Protein AF-A0A7C3MZS4-F1 (afdb_monomer_lite)

Radius of gyration: 23.37 Å; chains: 1; bounding box: 50×41×63 Å

Foldseek 3Di:
DDDDDDDPPDPPDDPVVVVVVVVVVVVLLVLLVVLQVVLVVLVVVLVVLVVVQVCCCPVVVHHDPCSVVVNVVSVVVSCVSVVSNCVSVVVPPDPVVVLVPDDPVVNVVVVVVVVVVVVVVLVVQLVVLVVQLVCLVVVQAFPPDPVTDRCNVVSVCSNVVSPVVD

Structure (mmCIF, N/CA/C/O backbone):
data_AF-A0A7C3MZS4-F1
#
_entry.id   AF-A0A7C3MZS4-F1
#
loop_
_atom_site.group_PDB
_atom_site.id
_atom_site.type_symbol
_atom_site.label_atom_id
_atom_site.label_alt_id
_atom_site.label_comp_id
_atom_site.label_asym_id
_atom_site.label_entity_id
_atom_site.label_seq_id
_atom_site.pdbx_PDB_ins_code
_atom_site.Cartn_x
_atom_site.Cartn_y
_atom_site.Cartn_z
_atom_site.occupancy
_atom_site.B_iso_or_equiv
_atom_site.auth_seq_id
_atom_site.auth_comp_id
_atom_site.auth_asym_id
_atom_site.auth_atom_id
_atom_site.pdbx_PDB_model_num
ATOM 1 N N . MET A 1 1 ? -0.232 19.155 21.901 1.00 41.62 1 MET A N 1
ATOM 2 C CA . MET A 1 1 ? -0.809 18.191 20.931 1.00 41.62 1 MET A CA 1
ATOM 3 C C . MET A 1 1 ? -1.477 17.060 21.716 1.00 41.62 1 MET A C 1
ATOM 5 O O . MET A 1 1 ? -0.810 16.169 22.199 1.00 41.62 1 MET A O 1
ATOM 9 N N . LYS A 1 2 ? -2.671 17.309 22.260 1.00 39.03 2 LYS A N 1
ATOM 10 C CA . LYS A 1 2 ? -4.017 16.991 21.729 1.00 39.03 2 LYS A CA 1
ATOM 11 C C . LYS A 1 2 ? -4.459 15.523 21.903 1.00 39.03 2 LYS A C 1
ATOM 13 O O . LYS A 1 2 ? -4.843 14.864 20.950 1.00 39.03 2 LYS A O 1
ATOM 18 N N . ASN A 1 3 ? -4.449 15.064 23.157 1.00 45.62 3 ASN A N 1
ATOM 19 C CA . ASN A 1 3 ? -5.594 14.513 23.906 1.00 45.62 3 ASN A CA 1
ATOM 20 C C . ASN A 1 3 ? -6.749 13.905 23.065 1.00 45.62 3 ASN A C 1
ATOM 22 O O . ASN A 1 3 ? -7.893 14.367 23.116 1.00 45.62 3 ASN A O 1
ATOM 26 N N . ARG A 1 4 ? -6.458 12.877 22.257 1.00 51.56 4 ARG A N 1
ATOM 27 C CA . ARG A 1 4 ? -7.476 12.087 21.553 1.00 51.56 4 ARG A CA 1
ATOM 28 C C . ARG A 1 4 ? -7.897 10.951 22.477 1.00 51.56 4 ARG A C 1
ATOM 30 O O . ARG A 1 4 ? -7.119 10.052 22.763 1.00 51.56 4 ARG A O 1
ATOM 37 N N . LYS A 1 5 ? -9.120 11.083 22.991 1.00 47.00 5 LYS A N 1
ATOM 38 C CA . LYS A 1 5 ? -9.872 10.147 23.835 1.00 47.00 5 LYS A CA 1
ATOM 39 C C . LYS A 1 5 ? -9.427 8.691 23.623 1.00 47.00 5 LYS A C 1
ATOM 41 O O . LYS A 1 5 ? -9.928 8.028 22.719 1.00 47.00 5 LYS A O 1
ATOM 46 N N . ARG A 1 6 ? -8.511 8.215 24.482 1.00 55.06 6 ARG A N 1
ATOM 47 C CA . ARG A 1 6 ? -8.247 6.787 24.707 1.00 55.06 6 ARG A CA 1
ATOM 48 C C . ARG A 1 6 ? -9.610 6.119 24.844 1.00 55.06 6 ARG A C 1
ATOM 50 O O . ARG A 1 6 ? -10.407 6.560 25.678 1.00 55.06 6 ARG A O 1
ATOM 57 N N . GLY A 1 7 ? -9.904 5.146 23.977 1.00 52.03 7 GLY A N 1
ATOM 58 C CA . GLY A 1 7 ? -11.135 4.362 24.052 1.00 52.03 7 GLY A CA 1
ATOM 59 C C . GLY A 1 7 ? -11.366 3.984 25.510 1.00 52.03 7 GLY A C 1
ATOM 60 O O . GLY A 1 7 ? -10.438 3.523 26.173 1.00 52.03 7 GLY A O 1
ATOM 61 N N . ARG A 1 8 ? -12.540 4.332 26.050 1.00 57.03 8 ARG A N 1
ATOM 62 C CA . ARG A 1 8 ? -12.857 4.149 27.469 1.00 57.03 8 ARG A CA 1
ATOM 63 C C . ARG A 1 8 ? -12.766 2.659 27.783 1.00 57.03 8 ARG A C 1
ATOM 65 O O . ARG A 1 8 ? -13.713 1.924 27.533 1.00 57.03 8 ARG A O 1
ATOM 72 N N . VAL A 1 9 ? -11.612 2.235 28.291 1.00 61.06 9 VAL A N 1
ATOM 73 C CA . VAL A 1 9 ? -11.380 0.872 28.766 1.00 61.06 9 VAL A CA 1
ATOM 74 C C . VAL A 1 9 ? -12.452 0.603 29.825 1.00 61.06 9 VAL A C 1
ATOM 76 O O . VAL A 1 9 ? -12.576 1.422 30.747 1.00 61.06 9 VAL A O 1
ATOM 79 N N . PRO A 1 10 ? -13.285 -0.442 29.680 1.00 60.91 10 PRO A N 1
ATOM 80 C CA . PRO A 1 10 ? -14.451 -0.599 30.532 1.00 60.91 10 PRO A CA 1
ATOM 81 C C . PRO A 1 10 ? -14.058 -0.686 32.021 1.00 60.91 10 PRO A C 1
ATOM 83 O O . PRO A 1 10 ? -12.964 -1.166 32.350 1.00 60.91 10 PRO A O 1
ATOM 86 N N . PRO A 1 11 ? -14.916 -0.195 32.941 1.00 66.69 11 PRO A N 1
ATOM 87 C CA . PRO A 1 11 ? -14.642 -0.115 34.381 1.00 66.69 11 PRO A CA 1
ATOM 88 C C . PRO A 1 11 ? -14.206 -1.426 35.050 1.00 66.69 11 PRO A C 1
ATOM 90 O O . PRO A 1 11 ? -13.618 -1.370 36.121 1.00 66.69 11 PRO A O 1
ATOM 93 N N . SER A 1 12 ? -14.470 -2.571 34.418 1.00 70.38 12 SER A N 1
ATOM 94 C CA . SER A 1 12 ? -14.309 -3.920 34.966 1.00 70.38 12 SER A CA 1
ATOM 95 C C . SER A 1 12 ? -12.867 -4.421 35.102 1.00 70.38 12 SER A C 1
ATOM 97 O O . SER A 1 12 ? -12.649 -5.381 35.829 1.00 70.38 12 SER A O 1
ATOM 99 N N . PHE A 1 13 ? -11.891 -3.804 34.427 1.00 69.12 13 PHE A N 1
ATOM 100 C CA . PHE A 1 13 ? -10.488 -4.250 34.460 1.00 69.12 13 PHE A CA 1
ATOM 101 C C . PHE A 1 13 ? -9.702 -3.680 35.650 1.00 69.12 13 PHE A C 1
ATOM 103 O O . PHE A 1 13 ? -9.795 -2.482 35.949 1.00 69.12 13 PHE A O 1
ATOM 110 N N . LEU A 1 14 ? -8.868 -4.519 36.273 1.00 80.44 14 LEU A N 1
ATOM 111 C CA . LEU A 1 14 ? -7.998 -4.160 37.397 1.00 80.44 14 LEU A CA 1
ATOM 112 C C . LEU A 1 14 ? -6.944 -3.111 36.980 1.00 80.44 14 LEU A C 1
ATOM 114 O O . LEU A 1 14 ? -6.534 -3.021 35.820 1.00 80.44 14 LEU A O 1
ATOM 118 N N . ARG A 1 15 ? -6.469 -2.287 37.932 1.00 78.56 15 ARG A N 1
ATOM 119 C CA . ARG A 1 15 ? -5.515 -1.180 37.654 1.00 78.56 15 ARG A CA 1
ATOM 120 C C . ARG A 1 15 ? -4.243 -1.635 36.924 1.00 78.56 15 ARG A C 1
ATOM 122 O O . ARG A 1 15 ? -3.716 -0.865 36.124 1.00 78.56 15 ARG A O 1
ATOM 129 N N . TRP A 1 16 ? -3.761 -2.848 37.191 1.00 75.75 16 TRP A N 1
ATOM 130 C CA . TRP A 1 16 ? -2.530 -3.389 36.607 1.00 75.75 16 TRP A CA 1
ATOM 131 C C . TRP A 1 16 ? -2.721 -3.882 35.163 1.00 75.75 16 TRP A C 1
ATOM 133 O O . TRP A 1 16 ? -1.867 -3.607 34.323 1.00 75.75 16 TRP A O 1
ATOM 143 N N . GLU A 1 17 ? -3.872 -4.477 34.830 1.00 80.94 17 GLU A N 1
ATOM 144 C CA . GLU A 1 17 ? -4.227 -4.859 33.451 1.00 80.94 17 GLU A CA 1
ATOM 145 C C . GLU A 1 17 ? -4.273 -3.627 32.545 1.00 80.94 17 GLU A C 1
ATOM 147 O O . GLU A 1 17 ? -3.712 -3.606 31.451 1.00 80.94 17 GLU A O 1
ATOM 152 N N . ARG A 1 18 ? -4.864 -2.537 33.045 1.00 77.56 18 ARG A N 1
ATOM 153 C CA . ARG A 1 18 ? -4.906 -1.258 32.326 1.00 77.56 18 ARG A CA 1
ATOM 154 C C . ARG A 1 18 ? -3.515 -0.687 32.081 1.00 77.56 18 ARG A C 1
ATOM 156 O O . ARG A 1 18 ? -3.260 -0.176 30.996 1.00 77.56 18 ARG A O 1
ATOM 163 N N . ALA A 1 19 ? -2.627 -0.751 33.073 1.00 8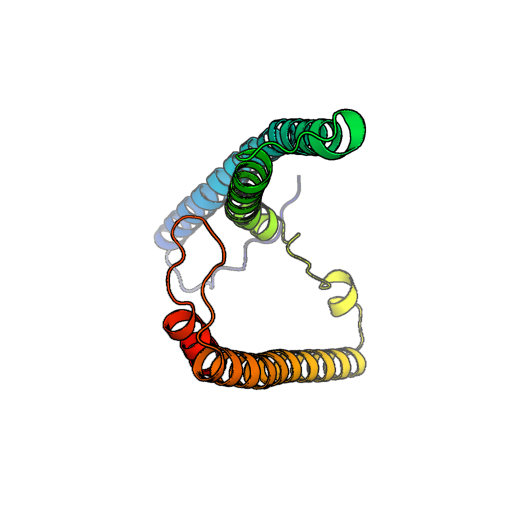1.06 19 ALA A N 1
ATOM 164 C CA . ALA A 1 19 ? -1.261 -0.254 32.934 1.00 81.06 19 ALA A CA 1
ATOM 165 C C . ALA A 1 19 ? -0.486 -1.037 31.863 1.00 81.06 19 ALA A C 1
ATOM 167 O O . ALA A 1 19 ? 0.176 -0.426 31.024 1.00 81.06 19 ALA A O 1
ATOM 168 N N . MET A 1 20 ? -0.638 -2.363 31.837 1.00 81.88 20 MET A N 1
ATOM 169 C CA . MET A 1 20 ? -0.026 -3.224 30.826 1.00 81.88 20 MET A CA 1
ATOM 170 C C . MET A 1 20 ? -0.559 -2.915 29.421 1.00 81.88 20 MET A C 1
ATOM 172 O O . MET A 1 20 ? 0.231 -2.712 28.501 1.00 81.88 20 MET A O 1
ATOM 176 N N . LEU A 1 21 ? -1.882 -2.774 29.272 1.00 84.19 21 LEU A N 1
ATOM 177 C CA . LEU A 1 21 ? -2.514 -2.403 28.003 1.00 84.19 21 LEU A CA 1
ATOM 178 C C . LEU A 1 21 ? -2.034 -1.040 27.501 1.00 84.19 21 LEU A C 1
ATOM 180 O O . LEU A 1 21 ? -1.675 -0.907 26.337 1.00 84.19 21 LEU A O 1
ATOM 184 N N . PHE A 1 22 ? -1.982 -0.022 28.363 1.00 83.81 22 PHE A N 1
ATOM 185 C CA . PHE A 1 22 ? -1.494 1.295 27.954 1.00 83.81 22 PHE A CA 1
ATOM 186 C C . PHE A 1 22 ? -0.008 1.292 27.595 1.00 83.81 22 PHE A C 1
ATOM 188 O O . PHE A 1 22 ? 0.377 2.011 26.678 1.00 83.81 22 PHE A O 1
ATOM 195 N N . SER A 1 23 ? 0.811 0.495 28.284 1.00 83.19 23 SER A N 1
ATOM 196 C CA . SER A 1 23 ? 2.230 0.345 27.951 1.00 83.19 23 SER A CA 1
ATOM 197 C C . SER A 1 23 ? 2.409 -0.314 26.580 1.00 83.19 23 SER A C 1
ATOM 199 O O . SER A 1 23 ? 3.142 0.196 25.737 1.00 83.19 23 SER A O 1
ATOM 201 N N . PHE A 1 24 ? 1.661 -1.389 26.317 1.00 85.50 24 PHE A N 1
ATOM 202 C CA . PHE A 1 24 ? 1.670 -2.090 25.034 1.00 85.50 24 PHE A CA 1
ATOM 203 C C . PHE A 1 24 ? 1.175 -1.209 23.879 1.00 85.50 24 PHE A C 1
ATOM 205 O O . PHE A 1 24 ? 1.814 -1.142 22.833 1.00 85.50 24 PHE A O 1
ATOM 212 N N . LEU A 1 25 ? 0.081 -0.470 24.083 1.00 83.62 25 LEU A N 1
ATOM 213 C CA . LEU A 1 25 ? -0.437 0.474 23.090 1.00 83.62 25 LEU A CA 1
ATOM 214 C C . LEU A 1 25 ? 0.570 1.592 22.793 1.00 83.62 25 LEU A C 1
ATOM 216 O O . LEU A 1 25 ? 0.857 1.861 21.634 1.00 83.62 25 LEU A O 1
ATOM 220 N N . ASN A 1 26 ? 1.172 2.189 23.825 1.00 83.12 26 ASN A N 1
ATOM 221 C CA . ASN A 1 26 ? 2.189 3.225 23.640 1.00 83.12 26 ASN A CA 1
ATOM 222 C C . ASN A 1 26 ? 3.437 2.693 22.907 1.00 83.12 26 ASN A C 1
ATOM 224 O O . ASN A 1 26 ? 4.061 3.431 22.146 1.00 83.12 26 ASN A O 1
ATOM 228 N N . PHE A 1 27 ? 3.814 1.430 23.132 1.00 85.19 27 PHE A N 1
ATOM 229 C CA . PHE A 1 27 ? 4.906 0.783 22.403 1.00 85.19 27 PHE A CA 1
ATOM 230 C C . PHE A 1 27 ? 4.581 0.661 20.908 1.00 85.19 27 PHE A C 1
ATOM 232 O O . PHE A 1 27 ? 5.394 1.060 20.076 1.00 85.19 27 PHE A O 1
ATOM 239 N N . ILE A 1 28 ? 3.373 0.200 20.568 1.00 83.25 28 ILE A N 1
ATOM 240 C CA . ILE A 1 28 ? 2.894 0.122 19.178 1.00 83.25 28 ILE A CA 1
ATOM 241 C C . ILE A 1 28 ? 2.849 1.509 18.527 1.00 83.25 28 ILE A C 1
ATOM 243 O O . ILE A 1 28 ? 3.316 1.672 17.400 1.00 83.25 28 ILE A O 1
ATOM 247 N N . ASP A 1 29 ? 2.332 2.515 19.233 1.00 82.81 29 ASP A N 1
ATOM 248 C CA . ASP A 1 29 ? 2.251 3.888 18.726 1.00 82.81 29 ASP A CA 1
ATOM 249 C C . ASP A 1 29 ? 3.651 4.453 18.429 1.00 82.81 29 ASP A C 1
ATOM 251 O O . ASP A 1 29 ? 3.877 5.043 17.372 1.00 82.81 29 ASP A O 1
ATOM 255 N N . THR A 1 30 ? 4.618 4.201 19.318 1.00 82.88 30 THR A N 1
ATOM 256 C CA . THR A 1 30 ? 6.013 4.646 19.154 1.00 82.88 30 THR A CA 1
ATOM 257 C C . THR A 1 30 ? 6.691 3.958 17.970 1.00 82.88 30 THR A C 1
ATOM 259 O O . THR A 1 30 ? 7.383 4.617 17.189 1.00 82.88 30 THR A O 1
ATOM 262 N N . LEU A 1 31 ? 6.479 2.646 17.806 1.00 84.31 31 LEU A N 1
ATOM 263 C CA . LEU A 1 31 ? 6.981 1.908 16.648 1.00 84.31 31 LEU A CA 1
ATOM 264 C C . LEU A 1 31 ? 6.417 2.490 15.352 1.00 84.31 31 LEU A C 1
ATOM 266 O O . LEU A 1 31 ? 7.183 2.824 14.455 1.00 84.31 31 LEU A O 1
ATOM 270 N N . ASN A 1 32 ? 5.103 2.700 15.285 1.00 83.69 32 ASN A N 1
ATOM 271 C CA . ASN A 1 32 ? 4.453 3.270 14.109 1.00 83.69 32 ASN A CA 1
ATOM 272 C C . ASN A 1 32 ? 4.951 4.689 13.787 1.00 83.69 32 ASN A C 1
ATOM 274 O O . ASN A 1 32 ? 5.164 5.003 12.615 1.00 83.69 32 ASN A O 1
ATOM 278 N N . GLU A 1 33 ? 5.176 5.551 14.784 1.00 84.19 33 GLU A N 1
ATOM 279 C CA . GLU A 1 33 ? 5.767 6.880 14.563 1.00 84.19 33 GLU A CA 1
ATOM 280 C C . GLU A 1 33 ? 7.194 6.809 14.008 1.00 84.19 33 GLU A C 1
ATOM 282 O O . GLU A 1 33 ? 7.554 7.587 13.118 1.00 84.19 33 GLU A O 1
ATOM 287 N N . TRP A 1 34 ? 8.012 5.885 14.517 1.00 84.94 34 TRP A N 1
ATOM 288 C CA . TRP A 1 34 ? 9.378 5.692 14.037 1.00 84.94 34 TRP A CA 1
ATOM 289 C C . TRP A 1 34 ? 9.393 5.154 12.605 1.00 84.94 34 TRP A C 1
ATOM 291 O O . TRP A 1 34 ? 10.087 5.705 11.746 1.00 84.94 34 TRP A O 1
ATOM 301 N N . THR A 1 35 ? 8.548 4.160 12.318 1.00 83.25 35 THR A N 1
ATOM 302 C CA . THR A 1 35 ? 8.346 3.631 10.968 1.00 83.25 35 THR A CA 1
ATOM 303 C C . THR A 1 35 ? 7.890 4.732 10.014 1.00 83.25 35 THR A C 1
ATOM 305 O O . THR A 1 35 ? 8.460 4.865 8.939 1.00 83.25 35 THR A O 1
ATOM 308 N N . GLY A 1 36 ? 6.951 5.596 10.411 1.00 81.25 36 GLY A N 1
ATOM 309 C CA . GLY A 1 36 ? 6.503 6.717 9.580 1.00 81.25 36 GLY A CA 1
ATOM 310 C C . GLY A 1 36 ? 7.615 7.696 9.204 1.00 81.25 36 GLY A C 1
ATOM 311 O O . GLY A 1 36 ? 7.738 8.087 8.041 1.00 81.25 36 GLY A O 1
ATOM 312 N N . LYS A 1 37 ? 8.472 8.057 10.166 1.00 82.62 37 LYS A N 1
ATOM 313 C CA . LYS A 1 37 ? 9.643 8.911 9.903 1.00 82.62 37 LYS A CA 1
ATOM 314 C C . LYS A 1 37 ? 10.618 8.233 8.946 1.00 82.62 37 LYS A C 1
ATOM 316 O O . LYS A 1 37 ? 11.056 8.864 7.987 1.00 82.62 37 LYS A O 1
ATOM 321 N N . PHE A 1 38 ? 10.912 6.953 9.157 1.00 84.06 38 PHE A N 1
ATOM 322 C CA . PHE A 1 38 ? 11.799 6.192 8.279 1.00 84.06 38 PHE A CA 1
ATOM 323 C C . PHE A 1 38 ? 11.243 6.072 6.848 1.00 84.06 38 PHE A C 1
ATOM 325 O O . PHE A 1 38 ? 11.961 6.290 5.874 1.00 84.06 38 PHE A O 1
ATOM 332 N N . VAL A 1 39 ? 9.938 5.826 6.718 1.00 84.88 39 VAL A N 1
ATOM 333 C CA . VAL A 1 39 ? 9.226 5.724 5.435 1.00 84.88 39 VAL A CA 1
ATOM 334 C C . VAL A 1 39 ? 9.225 7.045 4.664 1.00 84.88 39 VAL A C 1
ATOM 336 O O . VAL A 1 39 ? 9.354 7.041 3.442 1.00 84.88 39 VAL A O 1
ATOM 339 N N . SER A 1 40 ? 9.142 8.188 5.352 1.00 82.31 40 SER A N 1
ATOM 340 C CA . SER A 1 40 ? 9.229 9.497 4.689 1.00 82.31 40 SER A CA 1
ATOM 341 C C . SER A 1 40 ? 10.575 9.726 3.990 1.00 82.31 40 SER A C 1
ATOM 343 O O . SER A 1 40 ? 10.607 10.272 2.889 1.00 82.31 40 SER A O 1
ATOM 345 N N . LEU A 1 41 ? 11.678 9.236 4.569 1.00 85.75 41 LEU A N 1
ATOM 346 C CA . LEU A 1 41 ? 13.006 9.302 3.947 1.00 85.75 41 LEU A CA 1
ATOM 347 C C . LEU A 1 41 ? 13.126 8.348 2.756 1.00 85.75 41 LEU A C 1
ATOM 349 O O . LEU A 1 41 ? 13.794 8.660 1.774 1.00 85.75 41 LEU A O 1
ATOM 353 N N . TRP A 1 42 ? 12.427 7.217 2.820 1.00 83.62 42 TRP A N 1
ATOM 354 C CA . TRP A 1 42 ? 12.343 6.202 1.769 1.00 83.62 42 TRP A CA 1
ATOM 355 C C . TRP A 1 42 ? 11.703 6.696 0.462 1.00 83.62 42 TRP A C 1
ATOM 357 O O . TRP A 1 42 ? 11.945 6.127 -0.601 1.00 83.62 42 TRP A O 1
ATOM 367 N N . MET A 1 43 ? 10.944 7.792 0.510 1.00 85.69 43 MET A N 1
ATOM 368 C CA . MET A 1 43 ? 10.367 8.420 -0.680 1.00 85.69 43 MET A CA 1
ATOM 369 C C . MET A 1 43 ? 11.443 9.008 -1.611 1.00 85.69 43 MET A C 1
ATOM 371 O O . MET A 1 43 ? 11.299 8.971 -2.831 1.00 85.69 43 MET A O 1
ATOM 375 N N . ILE A 1 44 ? 12.543 9.514 -1.045 1.00 89.56 44 ILE A N 1
ATOM 376 C CA . ILE A 1 44 ? 13.629 10.167 -1.789 1.00 89.56 44 ILE A CA 1
ATOM 377 C C . ILE A 1 44 ? 14.315 9.205 -2.774 1.00 89.56 44 ILE A C 1
ATOM 379 O O . ILE A 1 44 ? 14.319 9.508 -3.970 1.00 89.56 44 ILE A O 1
ATOM 383 N N . PRO A 1 45 ? 14.868 8.047 -2.350 1.00 88.81 45 PRO A N 1
ATOM 384 C CA . PRO A 1 45 ? 15.506 7.120 -3.283 1.00 88.81 45 PRO A CA 1
ATOM 385 C C . PRO A 1 45 ? 14.518 6.593 -4.327 1.00 88.81 45 PRO A C 1
ATOM 387 O O . PRO A 1 45 ? 14.899 6.416 -5.480 1.00 88.81 45 PRO A O 1
ATOM 390 N N . MET A 1 46 ? 13.242 6.418 -3.970 1.00 88.44 46 MET A N 1
ATOM 391 C CA . MET A 1 46 ? 12.218 5.974 -4.915 1.00 88.44 46 MET A CA 1
ATOM 392 C C . MET A 1 46 ? 12.001 6.988 -6.053 1.00 88.44 46 MET A C 1
ATOM 394 O O . MET A 1 46 ? 11.967 6.601 -7.220 1.00 88.44 46 MET A O 1
ATOM 398 N N . ILE A 1 47 ? 11.919 8.287 -5.735 1.00 90.31 47 ILE A N 1
ATOM 399 C CA . ILE A 1 47 ? 11.807 9.361 -6.739 1.00 90.31 47 ILE A CA 1
ATOM 400 C C . ILE A 1 47 ? 13.048 9.403 -7.636 1.00 90.31 47 ILE A C 1
ATOM 402 O O . ILE A 1 47 ? 12.919 9.564 -8.850 1.00 90.31 47 ILE A O 1
ATOM 406 N N . VAL A 1 48 ? 14.242 9.248 -7.056 1.00 91.94 48 VAL A N 1
ATOM 407 C CA . VAL A 1 48 ? 15.510 9.272 -7.803 1.00 91.94 48 VAL A CA 1
ATOM 408 C C . VAL A 1 48 ? 15.580 8.117 -8.798 1.00 91.94 48 VAL A C 1
ATOM 410 O O . VAL A 1 48 ? 15.840 8.353 -9.976 1.00 91.94 48 VAL A O 1
ATOM 413 N N . VAL A 1 49 ? 15.302 6.888 -8.353 1.00 89.75 49 VAL A N 1
ATOM 414 C CA . VAL A 1 49 ? 15.323 5.704 -9.224 1.00 89.75 49 VAL A CA 1
ATOM 415 C C . VAL A 1 49 ? 14.270 5.825 -10.324 1.00 89.75 49 VAL A C 1
ATOM 417 O O . VAL A 1 49 ? 14.594 5.622 -11.490 1.00 89.75 49 VAL A O 1
ATOM 420 N N . MET A 1 50 ? 13.039 6.221 -9.982 1.00 89.38 50 MET A N 1
ATOM 421 C CA . MET A 1 50 ? 11.964 6.383 -10.965 1.00 89.38 50 MET A CA 1
ATOM 422 C C . MET A 1 50 ? 12.316 7.442 -12.018 1.00 89.38 50 MET A C 1
ATOM 424 O O . MET A 1 50 ? 12.126 7.228 -13.212 1.00 89.38 50 MET A O 1
ATOM 428 N N . SER A 1 51 ? 12.869 8.581 -11.594 1.00 90.12 51 SER A N 1
ATOM 429 C CA . SER A 1 51 ? 13.273 9.653 -12.512 1.00 90.12 51 SER A CA 1
ATOM 430 C C . SER A 1 51 ? 14.427 9.217 -13.415 1.00 90.12 51 SER A C 1
ATOM 432 O O . SER A 1 51 ? 14.415 9.508 -14.611 1.00 90.12 51 SER A O 1
ATOM 434 N N . PHE A 1 52 ? 15.401 8.487 -12.863 1.00 89.06 52 PHE A N 1
ATOM 435 C CA . PHE A 1 52 ? 16.503 7.906 -13.626 1.00 89.06 52 PHE A CA 1
ATOM 436 C C . PHE A 1 52 ? 16.000 6.910 -14.675 1.00 89.06 52 PHE A C 1
ATOM 438 O O . PHE A 1 52 ? 16.401 6.984 -15.833 1.00 89.06 52 PHE A O 1
ATOM 445 N N . GLU A 1 53 ? 15.081 6.019 -14.308 1.00 87.38 53 GLU A N 1
ATOM 446 C CA . GLU A 1 53 ? 14.513 5.042 -15.235 1.00 87.38 53 GLU A CA 1
ATOM 447 C C . GLU A 1 53 ? 13.721 5.709 -16.368 1.00 87.38 53 GLU A C 1
AT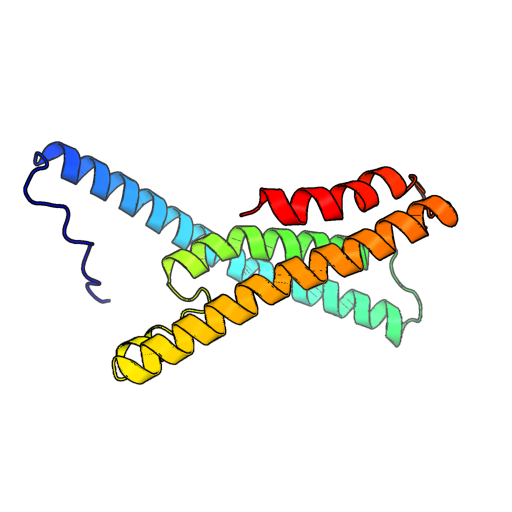OM 449 O O . GLU A 1 53 ? 13.890 5.356 -17.537 1.00 87.38 53 GLU A O 1
ATOM 454 N N . VAL A 1 54 ? 12.904 6.716 -16.045 1.00 88.31 54 VAL A N 1
ATOM 455 C CA . VAL A 1 54 ? 12.172 7.520 -17.037 1.00 88.31 54 VAL A CA 1
ATOM 456 C C . VAL A 1 54 ? 13.154 8.220 -17.982 1.00 88.31 54 VAL A C 1
ATOM 458 O O . VAL A 1 54 ? 12.962 8.187 -19.198 1.00 88.31 54 VAL A O 1
ATOM 461 N N . PHE A 1 55 ? 14.238 8.799 -17.461 1.00 89.88 55 PHE A N 1
ATOM 462 C CA . PHE A 1 55 ? 15.264 9.436 -18.285 1.00 89.88 55 PHE A CA 1
ATOM 463 C C . PHE A 1 55 ? 15.988 8.437 -19.199 1.00 89.88 55 PHE A C 1
ATOM 465 O O . PHE A 1 55 ? 16.148 8.696 -20.389 1.00 89.88 55 PHE A O 1
ATOM 472 N N . MET A 1 56 ? 16.378 7.272 -18.687 1.00 87.44 56 MET A N 1
ATOM 473 C CA . MET A 1 56 ? 17.027 6.227 -19.485 1.00 87.44 56 MET A CA 1
ATOM 474 C C . MET A 1 56 ? 16.108 5.706 -20.596 1.00 87.44 56 MET A C 1
ATOM 476 O O . MET A 1 56 ? 16.532 5.548 -21.743 1.00 87.44 56 MET A O 1
ATOM 480 N N . ARG A 1 57 ? 14.824 5.501 -20.280 1.00 85.06 57 ARG A N 1
ATOM 481 C CA . ARG A 1 57 ? 13.829 4.981 -21.222 1.00 85.06 57 ARG A CA 1
ATOM 482 C C . ARG A 1 57 ? 13.473 5.987 -22.316 1.00 85.06 57 ARG A C 1
ATOM 484 O O . ARG A 1 57 ? 13.413 5.599 -23.477 1.00 85.06 57 ARG A O 1
ATOM 491 N N . TYR A 1 58 ? 13.223 7.248 -21.964 1.00 86.75 58 TYR A N 1
ATOM 492 C CA . TYR A 1 58 ? 12.730 8.248 -22.921 1.00 86.75 58 TYR A CA 1
ATOM 493 C C . TYR A 1 58 ? 13.819 9.177 -23.461 1.00 86.75 58 TYR A C 1
ATOM 495 O O . TYR A 1 58 ? 13.727 9.614 -24.602 1.00 86.75 58 TYR A O 1
ATOM 503 N N . GLY A 1 59 ? 14.846 9.479 -22.667 1.00 86.56 59 GLY A N 1
ATOM 504 C CA . GLY A 1 59 ? 15.963 10.334 -23.069 1.00 86.56 59 GLY A CA 1
ATOM 505 C C . GLY A 1 59 ? 17.064 9.572 -23.803 1.00 86.56 59 GLY A C 1
ATOM 506 O O . GLY A 1 59 ? 17.566 10.052 -24.814 1.00 86.56 59 GLY A O 1
ATOM 507 N N . MET A 1 60 ? 17.425 8.378 -23.321 1.00 81.38 60 MET A N 1
ATOM 508 C CA . MET A 1 60 ? 18.523 7.580 -23.895 1.00 81.38 60 MET A CA 1
ATOM 509 C C . MET A 1 60 ? 18.049 6.380 -24.725 1.00 81.38 60 MET A C 1
ATOM 511 O O . MET A 1 60 ? 18.887 5.646 -25.244 1.00 81.38 60 MET A O 1
ATOM 515 N N . ALA A 1 61 ? 16.730 6.164 -24.841 1.00 81.25 61 ALA A N 1
ATOM 516 C CA . ALA A 1 61 ? 16.114 5.012 -25.512 1.00 81.25 61 ALA A CA 1
ATOM 517 C C . ALA A 1 61 ? 16.704 3.647 -25.087 1.00 81.25 61 ALA A C 1
ATOM 519 O O . ALA A 1 61 ? 16.639 2.671 -25.831 1.00 81.25 61 ALA A O 1
ATOM 520 N N . SER A 1 62 ? 17.277 3.579 -23.882 1.00 81.62 62 SER A N 1
ATOM 521 C CA . SER A 1 62 ? 17.999 2.424 -23.350 1.00 81.62 62 SER A CA 1
ATOM 522 C C . SER A 1 62 ? 17.399 2.065 -21.991 1.00 81.62 62 SER A C 1
ATOM 524 O O . SER A 1 62 ? 17.862 2.546 -20.955 1.00 81.62 62 SER A O 1
ATOM 526 N N . PRO A 1 63 ? 16.290 1.304 -21.968 1.00 78.88 63 PRO A N 1
ATOM 527 C CA . PRO A 1 63 ? 15.645 0.919 -20.722 1.00 78.88 63 PRO A CA 1
ATOM 528 C C . PRO A 1 63 ? 16.564 0.004 -19.903 1.00 78.88 63 PRO A C 1
ATOM 530 O O . PRO A 1 63 ? 17.167 -0.933 -20.426 1.00 78.88 63 PRO A O 1
ATOM 533 N N . THR A 1 64 ? 16.658 0.262 -18.601 1.00 78.31 64 THR A N 1
ATOM 534 C CA . THR A 1 64 ? 17.414 -0.587 -17.678 1.00 78.31 64 THR A CA 1
ATOM 535 C C . THR A 1 64 ? 16.597 -1.822 -17.302 1.00 78.31 64 THR A C 1
ATOM 537 O O . THR A 1 64 ? 15.427 -1.715 -16.948 1.00 78.31 64 THR A O 1
ATOM 540 N N . ILE A 1 65 ? 17.223 -3.003 -17.336 1.00 77.75 65 ILE A N 1
ATOM 541 C CA . ILE A 1 65 ? 16.565 -4.286 -17.012 1.00 77.75 65 ILE A CA 1
ATOM 542 C C . ILE A 1 65 ? 16.111 -4.320 -15.542 1.00 77.75 65 ILE A C 1
ATOM 544 O O . ILE A 1 65 ? 15.051 -4.840 -15.221 1.00 77.75 65 ILE A O 1
ATOM 548 N N . TRP A 1 66 ? 16.894 -3.716 -14.647 1.00 80.56 66 TRP A N 1
ATOM 549 C CA . TRP A 1 66 ? 16.658 -3.741 -13.201 1.00 80.56 66 TRP A CA 1
ATOM 550 C C . TRP A 1 66 ? 15.791 -2.585 -12.682 1.00 80.56 66 TRP A C 1
ATOM 552 O O . TRP A 1 66 ? 15.338 -2.646 -11.541 1.00 80.56 66 TRP A O 1
ATOM 562 N N . GLY A 1 67 ? 15.581 -1.522 -13.470 1.00 79.75 67 GLY A N 1
ATOM 563 C CA . GLY A 1 67 ? 14.911 -0.302 -13.001 1.00 79.75 67 GLY A CA 1
ATOM 564 C C . GLY A 1 67 ? 13.487 -0.584 -12.531 1.00 79.75 67 GLY A C 1
ATOM 565 O O . GLY A 1 67 ? 13.155 -0.359 -11.366 1.00 79.75 67 GLY A O 1
ATOM 566 N N . THR A 1 68 ? 12.689 -1.190 -13.414 1.00 80.31 68 THR A N 1
ATOM 567 C CA . THR A 1 68 ? 11.257 -1.402 -13.179 1.00 80.31 68 THR A CA 1
ATOM 568 C C . THR A 1 68 ? 11.008 -2.324 -11.983 1.00 80.31 68 THR A C 1
ATOM 570 O O . THR A 1 68 ? 10.125 -2.069 -11.158 1.00 80.31 68 THR A O 1
ATOM 573 N N . GLU A 1 69 ? 11.805 -3.387 -11.850 1.00 84.31 69 GLU A N 1
ATOM 574 C CA . GLU A 1 69 ? 11.714 -4.316 -10.721 1.00 84.31 69 GLU A CA 1
ATOM 575 C C . GLU A 1 69 ? 12.117 -3.638 -9.408 1.00 84.31 69 GLU A C 1
ATOM 577 O O . GLU A 1 69 ? 11.420 -3.771 -8.402 1.00 84.31 69 GLU A O 1
ATOM 582 N N . LEU A 1 70 ? 13.186 -2.838 -9.418 1.00 86.12 70 LEU A N 1
ATOM 583 C CA . LEU A 1 70 ? 13.663 -2.136 -8.230 1.00 86.12 70 LEU A CA 1
ATOM 584 C C . LEU A 1 70 ? 12.659 -1.079 -7.747 1.00 86.12 70 LEU A C 1
ATOM 586 O O . LEU A 1 70 ? 12.387 -1.009 -6.548 1.00 86.12 70 LEU A O 1
ATOM 590 N N . VAL A 1 71 ? 12.042 -0.311 -8.653 1.00 87.06 71 VAL A N 1
ATOM 591 C CA . VAL A 1 71 ? 10.949 0.616 -8.303 1.00 87.06 71 VAL A CA 1
ATOM 592 C C . VAL A 1 71 ? 9.758 -0.142 -7.717 1.00 87.06 71 VAL A C 1
ATOM 594 O O . VAL A 1 71 ? 9.185 0.301 -6.721 1.00 87.06 71 VAL A O 1
ATOM 597 N N . THR A 1 72 ? 9.412 -1.300 -8.282 1.00 86.06 72 THR A N 1
ATOM 598 C CA . THR A 1 72 ? 8.307 -2.135 -7.788 1.00 86.06 72 THR A CA 1
ATOM 599 C C . THR A 1 72 ? 8.570 -2.631 -6.366 1.00 86.06 72 THR A C 1
ATOM 601 O O . THR A 1 72 ? 7.700 -2.499 -5.502 1.00 86.06 72 THR A O 1
ATOM 604 N N . TYR A 1 73 ? 9.775 -3.135 -6.085 1.00 87.69 73 TYR A N 1
ATOM 605 C CA . TYR A 1 73 ? 10.150 -3.561 -4.736 1.00 87.69 73 TYR A CA 1
ATOM 606 C C . TYR A 1 73 ? 10.159 -2.398 -3.749 1.00 87.69 73 TYR A C 1
ATOM 608 O O . TYR A 1 73 ? 9.607 -2.534 -2.658 1.00 87.69 73 TYR A O 1
ATOM 616 N N . LEU A 1 74 ? 10.715 -1.245 -4.142 1.00 87.12 74 LEU A N 1
ATOM 617 C CA . LEU A 1 74 ? 10.731 -0.060 -3.289 1.00 87.12 74 LEU A CA 1
ATOM 618 C C . LEU A 1 74 ? 9.311 0.426 -2.959 1.00 87.12 74 LEU A C 1
ATOM 620 O O . LEU A 1 74 ? 9.000 0.787 -1.824 1.00 87.12 74 LEU A O 1
ATOM 624 N N . PHE A 1 75 ? 8.423 0.419 -3.946 1.00 86.06 75 PHE A N 1
ATOM 625 C CA . PHE A 1 75 ? 7.044 0.833 -3.748 1.00 86.06 75 PHE A CA 1
ATOM 626 C C . PHE A 1 75 ? 6.269 -0.142 -2.850 1.00 86.06 75 PHE A C 1
ATOM 628 O O . PHE A 1 75 ? 5.536 0.285 -1.955 1.00 86.06 75 PHE A O 1
ATOM 635 N N . ALA A 1 76 ? 6.470 -1.451 -3.028 1.00 87.69 76 ALA A N 1
ATOM 636 C CA . ALA A 1 76 ? 5.828 -2.472 -2.206 1.00 87.69 76 ALA A CA 1
ATOM 637 C C . ALA A 1 76 ? 6.201 -2.330 -0.721 1.00 87.69 76 ALA A C 1
ATOM 639 O O . ALA A 1 76 ? 5.322 -2.294 0.144 1.00 87.69 76 ALA A O 1
ATOM 640 N N . SER A 1 77 ? 7.488 -2.177 -0.404 1.00 86.44 77 SER A N 1
ATOM 641 C CA . SER A 1 77 ? 7.926 -1.965 0.980 1.00 86.44 77 SER A CA 1
ATOM 642 C C . SER A 1 77 ? 7.516 -0.599 1.530 1.00 86.44 77 SER A C 1
ATOM 644 O O . SER A 1 77 ? 7.200 -0.509 2.716 1.00 86.44 77 SER A O 1
ATOM 646 N N . TYR A 1 78 ? 7.437 0.445 0.697 1.00 86.50 78 TYR A N 1
ATOM 647 C CA . TYR A 1 78 ? 6.891 1.743 1.107 1.00 86.50 78 TYR A CA 1
ATOM 648 C C . TYR A 1 78 ? 5.438 1.623 1.587 1.00 86.50 78 TYR A C 1
ATOM 650 O O . TYR A 1 78 ? 5.103 2.140 2.653 1.00 86.50 78 TYR A O 1
ATOM 658 N N . ILE A 1 79 ? 4.582 0.901 0.855 1.00 83.25 79 ILE A N 1
ATOM 659 C CA . ILE A 1 79 ? 3.181 0.686 1.249 1.00 83.25 79 ILE A CA 1
ATOM 660 C C . ILE A 1 79 ? 3.087 -0.134 2.536 1.00 83.25 79 ILE A C 1
ATOM 662 O O . ILE A 1 79 ? 2.339 0.237 3.440 1.00 83.25 79 ILE A O 1
ATOM 666 N N . LEU A 1 80 ? 3.846 -1.228 2.641 1.00 83.38 80 LEU A N 1
ATOM 667 C CA . LEU A 1 80 ? 3.801 -2.105 3.815 1.00 83.38 80 LEU A CA 1
ATOM 668 C C . LEU A 1 80 ? 4.226 -1.371 5.092 1.00 83.38 80 LEU A C 1
ATOM 670 O O . LEU A 1 80 ? 3.559 -1.473 6.121 1.00 83.38 80 LEU A O 1
ATOM 674 N N . LEU A 1 81 ? 5.302 -0.586 5.019 1.00 82.25 81 LEU A N 1
ATOM 675 C CA . LEU A 1 81 ? 5.800 0.184 6.157 1.00 82.25 81 LEU A CA 1
ATOM 676 C C . LEU A 1 81 ? 4.937 1.432 6.431 1.00 82.25 81 LEU A C 1
ATOM 678 O O . LEU A 1 81 ? 4.699 1.789 7.584 1.00 82.25 81 LEU A O 1
ATOM 682 N N . GLY A 1 82 ? 4.425 2.092 5.388 1.00 81.38 82 GLY A N 1
ATOM 683 C CA . GLY A 1 82 ? 3.555 3.268 5.503 1.00 81.38 82 GLY A CA 1
ATOM 684 C C . GLY A 1 82 ? 2.133 2.949 5.980 1.00 81.38 82 GLY A C 1
ATOM 685 O O . GLY A 1 82 ? 1.470 3.805 6.576 1.00 81.38 82 GLY A O 1
ATOM 686 N N . GLY A 1 83 ? 1.661 1.717 5.777 1.00 77.56 83 GLY A N 1
ATOM 687 C CA . GLY A 1 83 ? 0.331 1.259 6.183 1.00 77.56 83 GLY A CA 1
ATOM 688 C C . GLY A 1 83 ? 0.082 1.395 7.688 1.00 77.56 83 GLY A C 1
ATOM 689 O O . GLY A 1 83 ? -0.928 1.964 8.098 1.00 77.56 83 GLY A O 1
ATOM 690 N N . GLY A 1 84 ? 1.036 0.974 8.526 1.00 76.50 84 GLY A N 1
ATOM 691 C CA . GLY A 1 84 ? 0.926 1.108 9.986 1.00 76.50 84 GLY A CA 1
ATOM 692 C C . GLY A 1 84 ? 0.846 2.568 10.446 1.00 76.50 84 GLY A C 1
ATOM 693 O O . GLY A 1 84 ? -0.004 2.930 11.262 1.00 76.50 84 GLY A O 1
ATOM 694 N N . TYR A 1 85 ? 1.663 3.441 9.849 1.00 77.31 85 TYR A N 1
ATOM 695 C CA . TYR A 1 85 ? 1.667 4.873 10.154 1.00 77.31 85 TYR A CA 1
ATOM 696 C C . TYR A 1 85 ? 0.361 5.569 9.740 1.00 77.31 85 TYR A C 1
ATOM 698 O O . TYR A 1 85 ? -0.199 6.356 10.510 1.00 77.31 85 TYR A O 1
ATOM 706 N N . THR A 1 86 ? -0.160 5.267 8.548 1.00 73.12 86 THR A N 1
ATOM 707 C CA . THR A 1 86 ? -1.431 5.833 8.061 1.00 73.12 86 THR A CA 1
ATOM 708 C C . THR A 1 86 ? -2.633 5.333 8.860 1.00 73.12 86 THR A C 1
ATOM 710 O O . THR A 1 86 ? -3.553 6.116 9.127 1.00 73.12 86 THR A O 1
ATOM 713 N N . LEU A 1 87 ? -2.610 4.071 9.299 1.00 70.44 87 LEU A N 1
ATOM 714 C CA . LEU A 1 87 ? -3.622 3.496 10.181 1.00 70.44 87 LEU A CA 1
ATOM 715 C C . LEU A 1 87 ? -3.599 4.161 11.564 1.00 70.44 87 LEU A C 1
ATOM 717 O O . LEU A 1 87 ? -4.650 4.585 12.044 1.00 70.44 87 LEU A O 1
ATOM 721 N N . LEU A 1 88 ? -2.410 4.355 12.153 1.00 68.94 88 LEU A N 1
ATOM 722 C CA . LEU A 1 88 ? -2.237 5.076 13.421 1.00 68.94 88 LEU A CA 1
ATOM 723 C C . LEU A 1 88 ? -2.811 6.500 13.349 1.00 68.94 88 LEU A C 1
ATOM 725 O O . LEU A 1 88 ? -3.522 6.948 14.249 1.00 68.94 88 LEU A O 1
ATOM 729 N N . HIS A 1 89 ? -2.543 7.215 12.256 1.00 70.19 89 HIS A N 1
ATOM 730 C CA . HIS A 1 89 ? -3.016 8.591 12.083 1.00 70.19 89 HIS A CA 1
ATOM 731 C C . HIS A 1 89 ? -4.507 8.673 11.721 1.00 70.19 89 HIS A C 1
ATOM 733 O O . HIS A 1 89 ? -5.071 9.772 11.671 1.00 70.19 89 HIS A O 1
ATOM 739 N N . GLY A 1 90 ? -5.168 7.532 11.483 1.00 61.91 90 GLY A N 1
ATOM 740 C CA . GLY A 1 90 ? -6.525 7.481 10.941 1.00 61.91 90 GLY A CA 1
ATOM 741 C C . GLY A 1 90 ? -6.630 8.175 9.579 1.00 61.91 90 GLY A C 1
ATOM 742 O O . GLY A 1 90 ? -7.709 8.632 9.205 1.00 61.91 90 GLY A O 1
ATOM 743 N N . ALA A 1 91 ? -5.498 8.300 8.880 1.00 60.81 91 ALA A N 1
ATOM 744 C CA . ALA A 1 91 ? -5.375 8.882 7.550 1.00 60.81 91 ALA A CA 1
ATOM 745 C C . ALA A 1 91 ? -5.608 7.836 6.454 1.00 60.81 91 ALA A C 1
ATOM 747 O O . ALA A 1 91 ? -5.761 8.198 5.290 1.00 60.81 91 ALA A O 1
ATOM 748 N N . HIS A 1 92 ? -5.680 6.550 6.822 1.00 62.97 92 HIS A N 1
ATOM 749 C CA . HIS A 1 92 ? -6.224 5.517 5.954 1.00 62.97 92 HIS A CA 1
ATOM 750 C C . HIS A 1 92 ? -7.643 5.943 5.572 1.00 62.97 92 HIS A C 1
ATOM 752 O O . HIS A 1 92 ? -8.499 6.004 6.454 1.00 62.97 92 HIS A O 1
ATOM 758 N N . VAL A 1 93 ? -7.818 6.341 4.304 1.00 53.66 93 VAL A N 1
ATOM 759 C CA . VAL A 1 93 ? -8.985 7.017 3.706 1.00 53.66 93 VAL A CA 1
ATOM 760 C C . VAL A 1 93 ? -10.264 6.809 4.520 1.00 53.66 93 VAL A C 1
ATOM 762 O O . VAL A 1 93 ? -11.027 5.877 4.297 1.00 53.66 93 VAL A O 1
ATOM 765 N N . ASN A 1 94 ? -10.481 7.676 5.510 1.00 53.84 94 ASN A N 1
ATOM 766 C CA . ASN A 1 94 ? -11.634 7.603 6.391 1.00 53.84 94 ASN A CA 1
ATOM 767 C C . ASN A 1 94 ? -12.485 8.839 6.132 1.00 53.84 94 ASN A C 1
ATOM 769 O O . ASN A 1 94 ? -12.228 9.924 6.653 1.00 53.84 94 ASN A O 1
ATOM 773 N N . ILE A 1 95 ? -13.557 8.654 5.361 1.00 56.97 95 ILE A N 1
ATOM 774 C CA . ILE A 1 95 ? -14.601 9.660 5.087 1.00 56.97 95 ILE A CA 1
ATOM 775 C C . ILE A 1 95 ? -15.424 9.963 6.368 1.00 56.97 95 ILE A C 1
ATOM 777 O O . ILE A 1 95 ? -16.451 10.632 6.336 1.00 56.97 95 ILE A O 1
ATOM 781 N N . ASN A 1 96 ? -14.953 9.554 7.552 1.00 57.28 96 ASN A N 1
ATOM 782 C CA . ASN A 1 96 ? -15.605 9.740 8.850 1.00 57.28 96 ASN A CA 1
ATOM 783 C C . ASN A 1 96 ? -16.009 11.189 9.158 1.00 57.28 96 ASN A C 1
ATOM 785 O O . ASN A 1 96 ? -16.976 11.405 9.888 1.00 57.28 96 ASN A O 1
ATOM 789 N N . ILE A 1 97 ? -15.305 12.193 8.624 1.00 62.06 97 ILE A N 1
ATOM 790 C CA . ILE A 1 97 ? -15.668 13.606 8.828 1.00 62.06 97 ILE A CA 1
ATOM 791 C C . ILE A 1 97 ? -16.988 13.943 8.122 1.00 62.06 97 ILE A C 1
ATOM 793 O O . ILE A 1 97 ? -17.829 14.635 8.697 1.00 62.06 97 ILE A O 1
ATOM 797 N N . PHE A 1 98 ? -17.189 13.429 6.909 1.00 62.00 98 PHE A N 1
ATOM 798 C CA . PHE A 1 98 ? -18.441 13.598 6.178 1.00 62.00 98 PHE A CA 1
ATOM 799 C C . PHE A 1 98 ? -19.517 12.652 6.721 1.00 62.00 98 PHE A C 1
ATOM 801 O O . PHE A 1 98 ? -20.636 13.094 6.955 1.00 62.00 98 PHE A O 1
ATOM 808 N N . TYR A 1 99 ? -19.164 11.401 7.036 1.00 62.84 99 TYR A N 1
ATOM 809 C CA . TYR A 1 99 ? -20.097 10.386 7.541 1.00 62.84 99 TYR A CA 1
ATOM 810 C C . TYR A 1 99 ? -20.770 10.777 8.866 1.00 62.84 99 TYR A C 1
ATOM 812 O O . TYR A 1 99 ? -21.972 10.592 9.034 1.00 62.84 99 TYR A O 1
ATOM 820 N N . ASN A 1 100 ? -20.020 11.368 9.804 1.00 65.19 100 ASN A N 1
ATOM 821 C CA . ASN A 1 100 ? -20.553 11.764 11.115 1.00 65.19 100 ASN A CA 1
ATOM 822 C C . ASN A 1 100 ? -21.392 13.053 11.086 1.00 65.19 100 ASN A C 1
ATOM 824 O O . ASN A 1 100 ? -22.055 13.359 12.074 1.00 65.19 100 ASN A O 1
ATOM 828 N N . ARG A 1 101 ? -21.359 13.820 9.989 1.00 67.75 101 ARG A N 1
ATOM 829 C CA . ARG A 1 101 ? -22.185 15.027 9.804 1.00 67.75 101 ARG A CA 1
ATOM 830 C C . ARG A 1 101 ? -23.481 14.760 9.030 1.00 67.75 101 ARG A C 1
ATOM 832 O O . ARG A 1 101 ? -24.277 15.680 8.872 1.00 67.75 101 ARG A O 1
ATOM 839 N N . MET A 1 102 ? -23.692 13.543 8.528 1.00 71.00 102 MET A N 1
ATOM 840 C CA . MET A 1 102 ? -24.874 13.190 7.739 1.00 71.00 102 MET A CA 1
ATOM 841 C C . MET A 1 102 ? -26.034 12.706 8.616 1.00 71.00 102 MET A C 1
ATOM 843 O O . MET A 1 102 ? -25.838 12.002 9.604 1.00 71.00 102 MET A O 1
ATOM 847 N N . GLU A 1 103 ? -27.262 13.046 8.216 1.00 76.19 103 GLU A N 1
ATOM 848 C CA . GLU A 1 103 ? -28.486 12.493 8.805 1.00 76.19 103 GLU A CA 1
ATOM 849 C C . GLU A 1 103 ? -28.560 10.967 8.641 1.00 76.19 103 GLU A C 1
ATOM 851 O O . GLU A 1 103 ? -28.110 10.410 7.635 1.00 76.19 103 GLU A O 1
ATOM 856 N N . VAL A 1 104 ? -29.223 10.301 9.593 1.00 76.94 104 VAL A N 1
ATOM 857 C CA . VAL A 1 104 ? -29.373 8.833 9.669 1.00 76.94 104 VAL A CA 1
ATOM 858 C C . VAL A 1 104 ? -29.861 8.218 8.349 1.00 76.94 104 VAL A C 1
ATOM 860 O O . VAL A 1 104 ? -29.366 7.172 7.938 1.00 76.94 104 VAL A O 1
ATOM 863 N N . ARG A 1 105 ? -30.772 8.893 7.633 1.00 79.00 105 ARG A N 1
ATOM 864 C CA . ARG A 1 105 ? -31.303 8.420 6.339 1.00 79.00 105 ARG A CA 1
ATOM 865 C C . ARG A 1 105 ? -30.262 8.430 5.218 1.00 79.00 105 ARG A C 1
ATOM 867 O O . ARG A 1 105 ? -30.216 7.501 4.421 1.00 79.00 105 ARG A O 1
A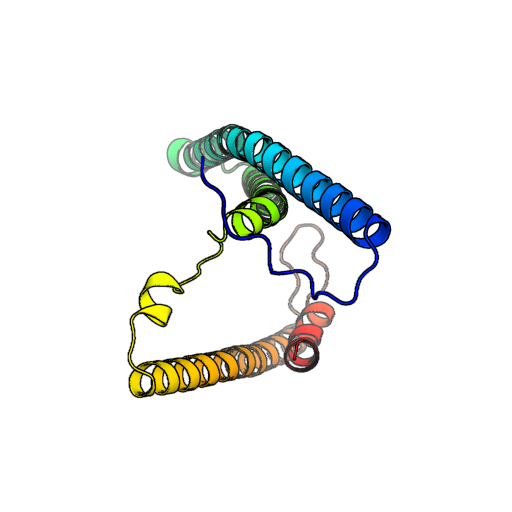TOM 874 N N . ARG A 1 106 ? -29.413 9.462 5.158 1.00 78.25 106 ARG A N 1
ATOM 875 C CA . ARG A 1 106 ? -28.343 9.557 4.150 1.00 78.25 106 ARG A CA 1
ATOM 876 C C . ARG A 1 106 ? -27.231 8.565 4.460 1.00 78.25 106 ARG A C 1
ATOM 878 O O . ARG A 1 106 ? -26.720 7.933 3.546 1.00 78.25 106 ARG A O 1
ATOM 885 N N . ARG A 1 107 ? -26.925 8.371 5.746 1.00 77.62 107 ARG A N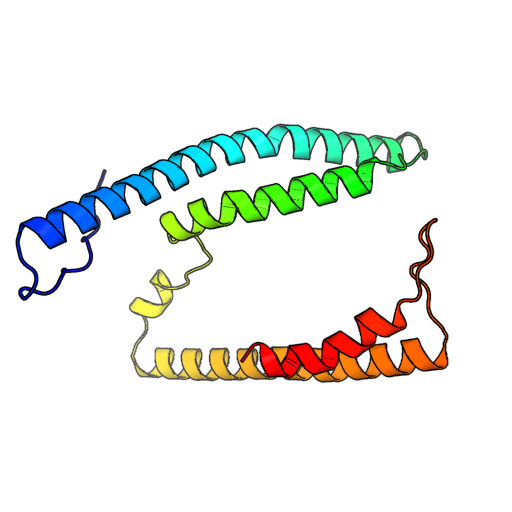 1
ATOM 886 C CA . ARG A 1 107 ? -25.969 7.360 6.205 1.00 77.62 107 ARG A CA 1
ATOM 887 C C . ARG A 1 107 ? -26.382 5.949 5.783 1.00 77.62 107 ARG A C 1
ATOM 889 O O . ARG A 1 107 ? -25.573 5.253 5.192 1.00 77.62 107 ARG A O 1
ATOM 896 N N . ALA A 1 108 ? -27.650 5.583 5.977 1.00 78.25 108 ALA A N 1
ATOM 897 C CA . ALA A 1 108 ? -28.174 4.284 5.549 1.00 78.25 108 ALA A CA 1
ATOM 898 C C . ALA A 1 108 ? -28.101 4.078 4.023 1.00 78.25 108 ALA A C 1
ATOM 900 O O . ALA A 1 108 ? -27.805 2.977 3.565 1.00 78.25 108 ALA A O 1
ATOM 901 N N . LEU A 1 109 ? -28.324 5.132 3.226 1.00 84.19 109 LEU A N 1
ATOM 902 C CA . LEU A 1 109 ? -28.167 5.063 1.768 1.00 84.19 109 LEU A CA 1
ATOM 903 C C . LEU A 1 109 ? -26.701 4.858 1.359 1.00 84.19 109 LEU A C 1
ATOM 905 O O . LEU A 1 109 ? -26.428 4.056 0.469 1.00 84.19 109 LEU A O 1
ATOM 909 N N . PHE A 1 110 ? -25.764 5.555 2.007 1.00 81.00 110 PHE A N 1
ATOM 910 C CA . PHE A 1 110 ? -24.332 5.354 1.777 1.00 81.00 110 PHE A CA 1
ATOM 911 C C . PHE A 1 110 ? -23.858 3.974 2.242 1.00 81.00 110 PHE A C 1
ATOM 913 O O . PHE A 1 110 ? -23.063 3.361 1.533 1.00 81.00 110 PHE A O 1
ATOM 920 N N . ASP A 1 111 ? -24.374 3.452 3.357 1.00 80.75 111 ASP A N 1
ATOM 921 C CA . ASP A 1 111 ? -24.085 2.088 3.817 1.00 80.75 111 ASP A CA 1
ATOM 922 C C . ASP A 1 111 ? -24.581 1.061 2.786 1.00 80.75 111 ASP A C 1
ATOM 924 O O . ASP A 1 111 ? -23.841 0.149 2.423 1.00 80.75 111 ASP A O 1
ATOM 928 N N . LEU A 1 112 ? -25.787 1.250 2.233 1.00 84.44 112 LEU A N 1
ATOM 929 C CA . LEU A 1 112 ? -26.343 0.378 1.193 1.00 84.44 112 LEU A CA 1
ATOM 930 C C . LEU A 1 112 ? -25.547 0.453 -0.120 1.00 84.44 112 LEU A C 1
ATOM 932 O O . LEU A 1 112 ? -25.247 -0.579 -0.716 1.00 84.44 112 LEU A O 1
ATOM 936 N N . LEU A 1 113 ? -25.178 1.658 -0.565 1.00 85.56 113 LEU A N 1
ATOM 937 C CA . LEU A 1 113 ? -24.346 1.857 -1.758 1.00 85.56 113 LEU A CA 1
ATOM 938 C C . LEU A 1 113 ? -22.959 1.239 -1.587 1.00 85.56 113 LEU A C 1
ATOM 940 O O . LEU A 1 113 ? -22.467 0.573 -2.494 1.00 85.56 113 LEU A O 1
ATOM 944 N N . THR A 1 114 ? -22.339 1.438 -0.425 1.00 81.75 114 THR A N 1
ATOM 945 C CA . THR A 1 114 ? -21.019 0.878 -0.123 1.00 81.75 114 THR A CA 1
ATOM 946 C C . THR A 1 114 ? -21.092 -0.642 -0.066 1.00 81.75 114 THR A C 1
ATOM 948 O O . THR A 1 114 ? -20.245 -1.299 -0.661 1.00 81.75 114 THR A O 1
ATOM 951 N N . ALA A 1 115 ? -22.133 -1.206 0.555 1.00 81.94 115 ALA A N 1
ATOM 952 C CA . ALA A 1 115 ? -22.379 -2.645 0.557 1.00 81.94 115 ALA A CA 1
ATOM 953 C C . ALA A 1 115 ? -22.577 -3.187 -0.866 1.00 81.94 115 ALA A C 1
ATOM 955 O O . ALA A 1 115 ? -21.973 -4.191 -1.230 1.00 81.94 115 ALA A O 1
ATOM 956 N N . PHE A 1 116 ? -23.357 -2.504 -1.706 1.00 85.88 116 PHE A N 1
ATOM 957 C CA . PHE A 1 116 ? -23.551 -2.904 -3.099 1.00 85.88 116 PHE A CA 1
ATOM 958 C C . PHE A 1 116 ? -22.233 -2.907 -3.885 1.00 85.88 116 PHE A C 1
ATOM 9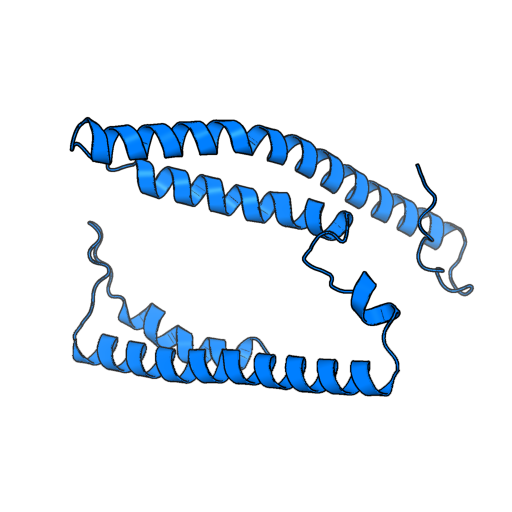60 O O . PHE A 1 116 ? -21.894 -3.912 -4.503 1.00 85.88 116 PHE A O 1
ATOM 967 N N . ILE A 1 117 ? -21.450 -1.826 -3.814 1.00 83.06 117 ILE A N 1
ATOM 968 C CA . ILE A 1 117 ? -20.131 -1.742 -4.464 1.00 83.06 117 ILE A CA 1
ATOM 969 C C . ILE A 1 117 ? -19.198 -2.841 -3.939 1.00 83.06 117 ILE A C 1
ATOM 971 O O . ILE A 1 117 ? -18.473 -3.463 -4.718 1.00 83.06 117 ILE A O 1
ATOM 975 N N . PHE A 1 118 ? -19.258 -3.119 -2.637 1.00 80.75 118 PHE A N 1
ATOM 976 C CA 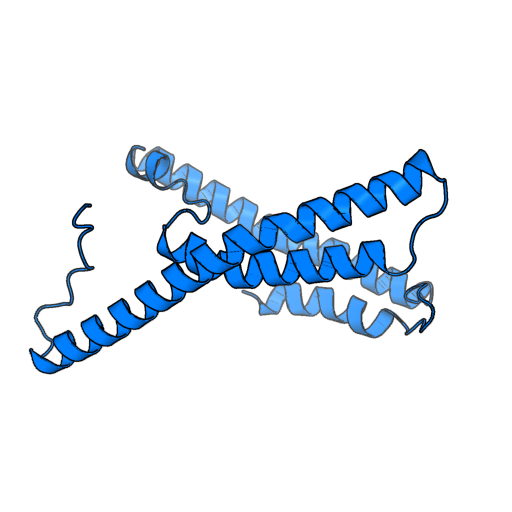. PHE A 1 118 ? -18.478 -4.169 -1.997 1.00 80.75 118 PHE A CA 1
ATOM 977 C C . PHE A 1 118 ? -18.831 -5.571 -2.508 1.00 80.75 118 PHE A C 1
ATOM 979 O O . PHE A 1 118 ? -17.934 -6.395 -2.600 1.00 80.75 118 PHE A O 1
ATOM 986 N N . PHE A 1 119 ? -20.082 -5.839 -2.900 1.00 82.50 119 PHE A N 1
ATOM 987 C CA . PHE A 1 119 ? -20.477 -7.102 -3.545 1.00 82.50 119 PHE A CA 1
ATOM 988 C C . PHE A 1 119 ? -20.196 -7.136 -5.052 1.00 82.50 119 PHE A C 1
ATOM 990 O O . PHE A 1 119 ? -19.904 -8.196 -5.605 1.00 82.50 119 PHE A O 1
ATOM 997 N N . VAL A 1 120 ? -20.242 -5.990 -5.734 1.00 86.25 120 VAL A N 1
ATOM 998 C CA . VAL A 1 120 ? -19.917 -5.908 -7.167 1.00 86.25 120 VAL A CA 1
ATOM 999 C C . VAL A 1 120 ? -18.434 -6.188 -7.413 1.00 86.25 120 VAL A C 1
ATOM 1001 O O . VAL A 1 120 ? -18.093 -6.876 -8.372 1.00 86.25 120 VAL A O 1
ATOM 1004 N N . TYR A 1 121 ? -17.547 -5.705 -6.542 1.00 78.88 121 TYR A N 1
ATOM 1005 C CA . TYR A 1 121 ? -16.104 -5.924 -6.667 1.00 78.88 121 TYR A CA 1
ATOM 1006 C C . TYR A 1 121 ? -15.692 -7.414 -6.770 1.00 78.88 121 TYR A C 1
ATOM 1008 O O . TYR A 1 121 ? -15.074 -7.780 -7.773 1.00 78.88 121 TYR A O 1
ATOM 1016 N N . PRO A 1 122 ? -16.055 -8.307 -5.828 1.00 80.12 122 PRO A N 1
ATOM 1017 C CA . PRO A 1 122 ? -15.752 -9.731 -5.935 1.00 80.12 122 PRO A CA 1
ATOM 1018 C C . PRO A 1 122 ? -16.498 -10.417 -7.067 1.00 80.12 122 PRO A C 1
ATOM 1020 O O . PRO A 1 122 ? -15.952 -11.329 -7.674 1.00 80.12 122 PRO A O 1
ATOM 1023 N N . TRP A 1 123 ? -17.712 -9.977 -7.403 1.00 82.50 123 TRP A N 1
ATOM 1024 C CA . TRP A 1 123 ? -18.426 -10.524 -8.553 1.00 82.50 123 TRP A CA 1
ATOM 1025 C C . TRP A 1 123 ? -17.641 -10.313 -9.855 1.00 82.50 123 TRP A C 1
ATOM 1027 O O . TRP A 1 123 ? -17.465 -11.244 -10.644 1.00 82.50 123 TRP A O 1
ATOM 1037 N N . VAL A 1 124 ? -17.119 -9.101 -10.063 1.00 84.94 124 VAL A N 1
ATOM 1038 C CA . VAL A 1 124 ? -16.289 -8.778 -11.229 1.00 84.94 124 VAL A CA 1
ATOM 1039 C C . VAL A 1 124 ? -14.972 -9.555 -11.192 1.00 84.94 124 VAL A C 1
ATOM 1041 O O . VAL A 1 124 ? -14.587 -10.125 -12.211 1.00 84.94 124 VAL A O 1
ATOM 1044 N N . LEU A 1 125 ? -14.308 -9.636 -10.033 1.00 80.31 125 LEU A N 1
ATOM 1045 C CA . LEU A 1 125 ? -13.078 -10.424 -9.884 1.00 80.31 125 LEU A CA 1
ATOM 1046 C C . LEU A 1 125 ? -13.294 -11.908 -10.178 1.00 80.31 125 LEU A C 1
ATOM 1048 O O . LEU A 1 125 ? -12.463 -12.521 -10.842 1.00 80.31 125 LEU A O 1
ATOM 1052 N N . PHE A 1 126 ? -14.408 -12.481 -9.732 1.00 80.25 126 PHE A N 1
ATOM 1053 C CA . PHE A 1 126 ? -14.755 -13.866 -10.009 1.00 80.25 126 PHE A CA 1
ATOM 1054 C C . PHE A 1 126 ? -14.995 -14.093 -11.502 1.00 80.25 126 PHE A C 1
ATOM 1056 O O . PHE A 1 126 ? -14.450 -15.029 -12.084 1.00 80.25 126 PHE A O 1
ATOM 1063 N N . HIS A 1 127 ? -15.771 -13.215 -12.138 1.00 82.94 127 HIS A N 1
ATOM 1064 C CA . HIS A 1 127 ? -16.101 -13.328 -13.554 1.00 82.94 127 HIS A CA 1
ATOM 1065 C C . HIS A 1 127 ? -14.871 -13.174 -14.456 1.00 82.94 127 HIS A C 1
ATOM 1067 O O . HIS A 1 127 ? -14.636 -13.998 -15.341 1.00 82.94 127 HIS A O 1
ATOM 1073 N N . GLU A 1 128 ? -14.055 -12.146 -14.219 1.00 78.69 128 GLU A N 1
ATOM 1074 C CA . GLU A 1 128 ? -12.832 -11.928 -14.992 1.00 78.69 128 GLU A CA 1
ATOM 1075 C C . GLU A 1 128 ? -11.753 -12.957 -14.642 1.00 78.69 128 GLU A C 1
ATOM 1077 O O . GLU A 1 128 ? -11.081 -13.460 -15.540 1.00 78.69 128 GLU A O 1
ATOM 1082 N N . GLY A 1 129 ? -11.642 -13.357 -13.372 1.00 75.44 129 GLY A N 1
ATOM 1083 C CA . GLY A 1 129 ? -10.757 -14.432 -12.927 1.00 75.44 129 GLY A CA 1
ATOM 1084 C C . GLY A 1 129 ? -11.076 -15.769 -13.596 1.00 75.44 129 GLY A C 1
ATOM 1085 O O . GLY A 1 129 ? -10.167 -16.449 -14.066 1.00 75.44 129 GLY A O 1
ATOM 1086 N N . LEU A 1 130 ? -12.360 -16.121 -13.724 1.00 76.88 130 LEU A N 1
ATOM 1087 C CA . LEU A 1 130 ? -12.800 -17.321 -14.441 1.00 76.88 130 LEU A CA 1
ATOM 1088 C C . LEU A 1 130 ? -12.440 -17.273 -15.925 1.00 76.88 130 LEU A C 1
ATOM 1090 O O . LEU A 1 130 ? -11.888 -18.241 -16.449 1.00 76.88 130 LEU A O 1
ATOM 1094 N N . LYS A 1 131 ? -12.709 -16.153 -16.605 1.00 77.94 131 LYS A N 1
ATOM 1095 C CA . LYS A 1 131 ? -12.316 -15.979 -18.012 1.00 77.94 131 LYS A CA 1
ATOM 1096 C C . LYS A 1 131 ? -10.808 -16.118 -18.185 1.00 77.94 131 LYS A C 1
ATOM 1098 O O . LYS A 1 131 ? -10.360 -16.837 -19.072 1.00 77.94 131 LYS A O 1
ATOM 1103 N N . PHE A 1 132 ? -10.029 -15.481 -17.313 1.00 70.50 132 PHE A N 1
ATOM 1104 C CA . PHE A 1 132 ? -8.571 -15.554 -17.338 1.00 70.50 132 PHE A CA 1
ATOM 1105 C C . PHE A 1 132 ? -8.041 -16.966 -17.072 1.00 70.50 132 PHE A C 1
ATOM 1107 O O . PHE A 1 132 ? -7.070 -17.367 -17.717 1.00 70.50 132 PHE A O 1
ATOM 1114 N N . ALA A 1 133 ? -8.669 -17.720 -16.168 1.00 70.38 133 ALA A N 1
ATOM 1115 C CA . ALA A 1 133 ? -8.326 -19.112 -15.890 1.00 70.38 133 ALA A CA 1
ATOM 1116 C C . ALA A 1 133 ? -8.615 -20.022 -17.096 1.00 70.38 133 ALA A C 1
ATOM 1118 O O . ALA A 1 133 ? -7.752 -20.807 -17.493 1.00 70.38 133 ALA A O 1
ATOM 1119 N N . LEU A 1 134 ? -9.784 -19.870 -17.729 1.00 72.38 134 LEU A N 1
ATOM 1120 C CA . LEU A 1 134 ? -10.174 -20.635 -18.920 1.00 72.38 134 LEU A CA 1
ATOM 1121 C C . LEU A 1 134 ? -9.307 -20.296 -20.145 1.00 72.38 134 LEU A C 1
ATOM 1123 O O . LEU A 1 134 ? -8.874 -21.193 -20.874 1.00 72.38 134 LEU A O 1
ATOM 1127 N N . ASP A 1 135 ? -8.983 -19.018 -20.349 1.00 70.62 135 ASP A N 1
ATOM 1128 C CA . ASP A 1 135 ? -8.046 -18.587 -21.393 1.00 70.62 135 ASP A CA 1
ATOM 1129 C C . ASP A 1 135 ? -6.612 -19.055 -21.104 1.00 70.62 135 ASP A C 1
ATOM 1131 O O . ASP A 1 135 ? -5.886 -19.444 -22.016 1.00 70.62 135 ASP A O 1
ATOM 1135 N N . GLY A 1 136 ? -6.181 -19.037 -19.839 1.00 62.91 136 GLY A N 1
ATOM 1136 C CA . GLY A 1 136 ? -4.868 -19.532 -19.422 1.00 62.91 136 GLY A CA 1
ATOM 1137 C C . GLY A 1 136 ? -4.692 -21.028 -19.687 1.00 62.91 136 GLY A C 1
ATOM 1138 O O . GLY A 1 136 ? -3.631 -21.438 -20.158 1.00 62.91 136 GLY A O 1
ATOM 1139 N N . TRP A 1 137 ? -5.749 -21.810 -19.448 1.00 64.62 137 TRP A N 1
ATOM 1140 C CA . TRP A 1 137 ? -5.797 -23.246 -19.725 1.00 64.62 137 TRP A CA 1
ATOM 1141 C C . TRP A 1 137 ? -5.810 -23.554 -21.225 1.00 64.62 137 TRP A C 1
ATOM 1143 O O . TRP A 1 137 ? -5.025 -24.372 -21.696 1.00 64.62 137 TRP A O 1
ATOM 1153 N N . SER A 1 138 ? -6.658 -22.872 -21.998 1.00 68.19 138 SER A N 1
ATOM 1154 C CA . SER A 1 138 ? -6.795 -23.131 -23.439 1.00 68.19 138 SER A CA 1
ATOM 1155 C C . SER A 1 138 ? -5.615 -22.626 -24.274 1.00 68.19 138 SER A C 1
ATOM 1157 O O . SER A 1 138 ? -5.303 -23.218 -25.305 1.00 68.19 138 SER A O 1
ATOM 1159 N N . ARG A 1 139 ? -4.936 -21.553 -23.843 1.00 64.56 139 ARG A N 1
ATOM 1160 C CA . ARG A 1 139 ? -3.846 -20.908 -24.601 1.00 64.56 139 ARG A CA 1
ATOM 1161 C C . ARG A 1 139 ? -2.441 -21.194 -24.066 1.00 64.56 139 ARG A C 1
ATOM 1163 O O . ARG A 1 139 ? -1.496 -20.576 -24.546 1.00 64.56 139 ARG A O 1
ATOM 1170 N N . ASN A 1 140 ? -2.301 -22.079 -23.075 1.00 67.88 140 ASN A N 1
ATOM 1171 C CA . ASN A 1 140 ? -1.030 -22.457 -22.440 1.00 67.88 140 ASN A CA 1
ATOM 1172 C C . ASN A 1 140 ? -0.114 -21.244 -22.148 1.00 67.88 140 ASN A C 1
ATOM 1174 O O . ASN A 1 140 ? 1.032 -21.169 -22.604 1.00 67.88 140 ASN A O 1
ATOM 1178 N N . ARG A 1 141 ? -0.654 -20.233 -21.451 1.00 59.47 141 ARG A N 1
ATOM 1179 C CA . ARG A 1 141 ? 0.055 -18.961 -21.228 1.00 59.47 141 ARG A CA 1
ATOM 1180 C C . ARG A 1 141 ? 1.186 -19.112 -20.209 1.00 59.47 141 ARG A C 1
ATOM 1182 O O . ARG A 1 141 ? 0.991 -19.660 -19.124 1.00 59.47 141 ARG A O 1
ATOM 1189 N N . HIS A 1 142 ? 2.346 -18.561 -20.550 1.00 65.75 142 HIS A N 1
ATOM 1190 C CA . HIS A 1 142 ? 3.518 -18.476 -19.682 1.00 65.75 142 HIS A CA 1
ATOM 1191 C C . HIS A 1 142 ? 3.825 -17.004 -19.359 1.00 65.75 142 HIS A C 1
ATOM 1193 O O . HIS A 1 142 ? 3.307 -16.108 -20.030 1.00 65.75 142 HIS A O 1
ATOM 1199 N N . SER A 1 143 ? 4.606 -16.746 -18.306 1.00 58.53 143 SER A N 1
ATOM 1200 C CA . SER A 1 143 ? 4.834 -15.391 -17.769 1.00 58.53 143 SER A CA 1
ATOM 1201 C C . SER A 1 143 ? 5.487 -14.410 -18.746 1.00 58.53 143 SER A C 1
ATOM 1203 O O . SER A 1 143 ? 5.430 -13.208 -18.496 1.00 58.53 143 SER A O 1
ATOM 1205 N N . GLY A 1 144 ? 6.127 -14.893 -19.819 1.00 62.25 144 GLY A N 1
ATOM 1206 C CA . GLY A 1 144 ? 6.876 -14.048 -20.751 1.00 62.25 144 GLY A CA 1
ATOM 1207 C C . GLY A 1 144 ? 8.117 -13.393 -20.130 1.00 62.25 144 GLY A C 1
ATOM 1208 O O . GLY A 1 144 ? 8.693 -12.500 -20.744 1.00 62.25 144 GLY A O 1
ATOM 1209 N N . THR A 1 145 ? 8.516 -13.819 -18.926 1.00 63.91 145 THR A N 1
ATOM 1210 C CA . THR A 1 145 ? 9.786 -13.462 -18.274 1.00 63.91 145 THR A CA 1
ATOM 1211 C C . THR A 1 145 ? 10.841 -14.528 -18.565 1.00 63.91 145 THR A C 1
ATOM 1213 O O . THR A 1 145 ? 10.485 -15.641 -18.944 1.00 63.91 145 THR A O 1
ATOM 1216 N N . ASP A 1 146 ? 12.127 -14.234 -18.355 1.00 56.16 146 ASP A N 1
ATOM 1217 C CA . ASP A 1 146 ? 13.239 -15.143 -18.703 1.00 56.16 146 ASP A CA 1
ATOM 1218 C C . ASP A 1 146 ? 13.130 -16.549 -18.075 1.00 56.16 146 ASP A C 1
ATOM 1220 O O . ASP A 1 146 ? 13.584 -17.534 -18.650 1.00 56.16 146 ASP A O 1
ATOM 1224 N N . TRP A 1 147 ? 12.478 -16.666 -16.913 1.00 56.38 147 TRP A N 1
ATOM 1225 C CA . TRP A 1 147 ? 12.195 -17.943 -16.237 1.00 56.38 147 TRP A CA 1
ATOM 1226 C C . TRP A 1 147 ? 10.981 -18.691 -16.825 1.00 56.38 147 TRP A C 1
ATOM 1228 O O . TRP A 1 147 ? 10.872 -19.909 -16.710 1.00 56.38 147 TRP A O 1
ATOM 1238 N N . ASN A 1 148 ? 10.048 -17.959 -17.434 1.00 64.75 148 ASN A N 1
ATOM 1239 C CA . ASN A 1 148 ? 8.864 -18.444 -18.138 1.00 64.75 148 ASN A CA 1
ATOM 1240 C C . ASN A 1 148 ? 8.076 -19.583 -17.445 1.00 64.75 148 ASN A C 1
ATOM 1242 O O . ASN A 1 148 ? 7.779 -20.587 -18.099 1.00 64.75 148 ASN A O 1
ATOM 1246 N N . PRO A 1 149 ? 7.708 -19.494 -16.146 1.00 73.56 149 PRO A N 1
ATOM 1247 C CA . PRO A 1 149 ? 6.907 -20.534 -15.543 1.00 73.56 149 PRO A CA 1
ATOM 1248 C C . PRO A 1 149 ? 5.474 -20.486 -16.099 1.00 73.56 149 PRO A C 1
ATOM 1250 O O . PRO A 1 149 ? 4.960 -19.423 -16.478 1.00 73.56 149 PRO A O 1
ATOM 1253 N N . PRO A 1 150 ? 4.806 -21.641 -16.141 1.00 68.62 150 PRO A N 1
ATOM 1254 C CA . PRO A 1 150 ? 3.420 -21.716 -16.558 1.00 68.62 150 PRO A CA 1
ATOM 1255 C C . PRO A 1 150 ? 2.483 -20.941 -15.622 1.00 68.62 150 PRO A C 1
ATOM 1257 O O . PRO A 1 150 ? 2.520 -21.122 -14.405 1.00 68.62 150 PRO A O 1
ATOM 1260 N N . LEU A 1 151 ? 1.596 -20.111 -16.182 1.00 66.62 151 LEU A N 1
ATOM 1261 C CA . LEU A 1 151 ? 0.693 -19.250 -15.401 1.00 66.62 151 LEU A CA 1
ATOM 1262 C C . LEU A 1 151 ? -0.590 -19.954 -14.941 1.00 66.62 151 LEU A C 1
ATOM 1264 O O . LEU A 1 151 ? -1.305 -19.430 -14.085 1.00 66.62 151 LEU A O 1
ATOM 1268 N N . TYR A 1 152 ? -0.898 -21.132 -15.490 1.00 64.50 152 TYR A N 1
ATOM 1269 C CA . TYR A 1 152 ? -2.129 -21.863 -15.182 1.00 64.50 152 TYR A CA 1
ATOM 1270 C C . TYR A 1 152 ? -2.374 -22.130 -13.681 1.00 64.50 152 TYR A C 1
ATOM 1272 O O . TYR A 1 152 ? -3.523 -21.958 -13.271 1.00 64.50 152 TYR A O 1
ATOM 1280 N N . PRO A 1 153 ? -1.376 -22.446 -12.822 1.00 66.25 153 PRO A N 1
ATOM 1281 C CA . PRO A 1 153 ? -1.643 -22.724 -11.408 1.00 66.25 153 PRO A CA 1
ATOM 1282 C C . PRO A 1 153 ? -2.070 -21.465 -10.644 1.00 66.25 153 PRO A C 1
ATOM 1284 O O . PRO A 1 153 ? -2.928 -21.522 -9.769 1.00 66.25 153 PRO A O 1
ATOM 1287 N N . VAL A 1 154 ? -1.500 -20.311 -11.002 1.00 66.88 154 VAL A N 1
ATOM 1288 C CA . VAL A 1 154 ? -1.807 -19.022 -10.369 1.00 66.88 154 VAL A CA 1
ATOM 1289 C C . VAL A 1 154 ? -3.164 -18.503 -10.842 1.00 66.88 154 VAL A C 1
ATOM 1291 O O . VAL A 1 154 ? -3.965 -18.042 -10.035 1.00 66.88 154 VAL A O 1
ATOM 1294 N N . LEU A 1 155 ? -3.458 -18.627 -12.140 1.00 64.75 155 LEU A N 1
ATOM 1295 C CA . LEU A 1 155 ? -4.718 -18.161 -12.725 1.00 64.75 155 LEU A CA 1
ATOM 1296 C C . LEU A 1 155 ? -5.931 -18.956 -12.219 1.00 64.75 155 LEU A C 1
ATOM 1298 O O . LEU A 1 155 ? -6.980 -18.365 -11.979 1.00 64.75 155 LEU A O 1
ATOM 1302 N N . MET A 1 156 ? -5.791 -20.266 -11.991 1.00 70.25 156 MET A N 1
ATOM 1303 C CA . MET A 1 156 ? -6.857 -21.079 -11.387 1.00 70.25 156 MET A CA 1
ATOM 1304 C C . MET A 1 156 ? -7.130 -20.741 -9.922 1.00 70.25 156 MET A C 1
ATOM 1306 O O . MET A 1 156 ? -8.228 -20.995 -9.437 1.00 70.25 156 MET A O 1
ATOM 1310 N N . ALA A 1 157 ? -6.166 -20.162 -9.208 1.00 69.56 157 ALA A N 1
ATOM 1311 C CA . ALA A 1 157 ? -6.349 -19.812 -7.808 1.00 69.56 157 ALA A CA 1
ATOM 1312 C C . ALA A 1 157 ? -7.223 -18.551 -7.628 1.00 69.56 157 ALA A C 1
ATOM 1314 O O . ALA A 1 157 ? -7.899 -18.409 -6.611 1.00 69.56 157 ALA A O 1
ATOM 1315 N N . VAL A 1 158 ? -7.280 -17.663 -8.632 1.00 69.62 158 VAL A N 1
ATOM 1316 C CA . VAL A 1 158 ? -8.032 -16.391 -8.583 1.00 69.62 158 VAL A CA 1
ATOM 1317 C C . VAL A 1 158 ? -9.542 -16.591 -8.333 1.00 69.62 158 VAL A C 1
ATOM 1319 O O . VAL A 1 158 ? -10.066 -15.953 -7.416 1.00 69.62 158 VAL A O 1
ATOM 1322 N N . PRO A 1 159 ? -10.258 -17.495 -9.039 1.00 66.19 159 PRO A N 1
ATOM 1323 C CA . PRO A 1 159 ? -11.657 -17.805 -8.727 1.00 66.19 159 PRO A CA 1
ATOM 1324 C C . PRO A 1 159 ? -11.884 -18.329 -7.303 1.00 66.19 159 PRO A C 1
ATOM 1326 O O . PRO A 1 159 ? -12.889 -17.987 -6.683 1.00 66.19 159 PRO A O 1
ATOM 1329 N N . HIS A 1 160 ? -10.961 -19.137 -6.770 1.00 63.69 160 HIS A N 1
ATOM 1330 C CA . HIS A 1 160 ? -11.083 -19.708 -5.425 1.00 63.69 160 HIS A CA 1
ATOM 1331 C C . HIS A 1 160 ? -10.923 -18.644 -4.333 1.00 63.69 160 HIS A C 1
ATOM 1333 O O . HIS A 1 160 ? -11.726 -18.588 -3.400 1.00 63.69 160 HIS A O 1
ATOM 1339 N N . TYR A 1 161 ? -9.940 -17.751 -4.475 1.00 61.41 161 TYR A N 1
ATOM 1340 C CA . TYR A 1 161 ? -9.725 -16.663 -3.516 1.00 61.41 161 TYR A CA 1
ATOM 1341 C C . TYR A 1 161 ? -10.842 -15.616 -3.526 1.00 61.41 161 TYR A C 1
ATOM 1343 O O . TYR A 1 161 ? -11.083 -14.969 -2.508 1.00 61.41 161 TYR A O 1
ATOM 1351 N N . SER A 1 162 ? -11.575 -15.492 -4.635 1.00 60.22 162 SER A N 1
ATOM 1352 C CA . SER A 1 162 ? -12.729 -14.596 -4.732 1.00 60.22 162 SER A CA 1
ATOM 1353 C C . SER A 1 162 ? -13.900 -14.988 -3.819 1.00 60.22 162 SER A C 1
ATOM 1355 O O . SER A 1 162 ? -14.799 -14.175 -3.645 1.00 60.22 162 SER A O 1
ATOM 1357 N N . PHE A 1 163 ? -13.912 -16.193 -3.238 1.00 58.59 163 PHE A N 1
ATOM 1358 C CA . PHE A 1 163 ? -14.929 -16.619 -2.268 1.00 58.59 163 PHE A CA 1
ATOM 1359 C C . PHE A 1 163 ? -14.385 -16.782 -0.843 1.00 58.59 163 PHE A C 1
ATOM 1361 O O . PHE A 1 163 ? -15.151 -16.650 0.103 1.00 58.59 163 PHE A O 1
ATOM 1368 N N . SER A 1 164 ? -13.085 -17.048 -0.666 1.00 58.59 164 SER A N 1
ATOM 1369 C CA . SER A 1 164 ? -12.499 -17.334 0.655 1.00 58.59 164 SER A CA 1
ATOM 1370 C C . SER A 1 164 ? -12.057 -16.096 1.443 1.00 58.59 164 SER A C 1
ATOM 1372 O O . SER A 1 164 ? -11.676 -16.223 2.601 1.00 58.59 164 SER A O 1
ATOM 1374 N N . GLY A 1 165 ? -12.027 -14.918 0.811 1.00 52.72 165 GLY A N 1
ATOM 1375 C CA . GLY A 1 165 ? -11.692 -13.644 1.461 1.00 52.72 165 GLY A CA 1
ATOM 1376 C C . GLY A 1 165 ? -12.874 -12.941 2.142 1.00 52.72 165 GLY A C 1
ATOM 1377 O O . GLY A 1 165 ? -12.710 -11.793 2.556 1.00 52.72 165 GLY A O 1
ATOM 1378 N N . PHE A 1 166 ? -14.035 -13.603 2.211 1.00 43.41 166 PHE A N 1
ATOM 1379 C CA . PHE A 1 166 ? -15.289 -13.100 2.779 1.00 43.41 166 PHE A CA 1
ATOM 1380 C C . PHE A 1 166 ? -15.617 -13.760 4.115 1.00 43.41 166 PHE A C 1
ATOM 1382 O O . PHE A 1 166 ? -15.486 -15.001 4.206 1.00 43.41 166 PHE A O 1
#

Secondary structure (DSSP, 8-state):
----------TTS-HHHHHHHHHHHHHHHHHHHHHHHHHHHHHHHHHHHHHHHHHHHHTSS---TTHHHHHHHHHHHHHHHHHHHHHHTT-SS-THHHHTTS-HHHHHHHHHHHHHHHHHHHHHHHHHHHHHHHHHHHTT-B--STT--BSHHHHHHHHHHHHHT-

pLDDT: mean 74.91, std 11.68, range [39.03, 91.94]

Sequence (166 aa):
MKNRKRGRVPPSFLRWERAMLFSFLNFIDTLNEWTGKFVSLWMIPMIVVMSFEVFMRYGMASPTIWGTELVTYLFASYILLGGGYTLLHGAHVNINIFYNRMEVRRRALFDLLTAFIFFVYPWVLFHEGLKFALDGWSRNRHSGTDWNPPLYPVLMAVPHYSFSGF